Protein AF-A0A2W8GCX1-F1 (afdb_monomer_lite)

Sequence (115 aa):
GWDGDRLTTVQTDTTRIQTVYQPGSFAPLIRIETDNGEREKAQCRSLAEKIQQEGSEDGHGVVFPAELVGLLDRLEGEIRANCVSSESRQWLAQCGLTVERLAAQIEPVYLPERK

Radius of gyration: 21.62 Å; chains: 1; bounding box: 47×31×60 Å

pLDDT: mean 73.06, std 13.41, range [41.31, 90.44]

Organism: Escherichia coli (NCBI:txid562)

Foldseek 3Di:
DDDDDQWDWDDDPFKIWIWGDDVPDPDTDDIDIDGCNVVVVVVFDQLQRQVQVVVPPPVPRPRDDPVVSVLSNVLLVCLVVVNHDPVNCVVCVVVVHDSVNSNVSGDDPDDPPDD

Secondary structure (DSSP, 8-state):
---S--EEEEE-SSEEEEEEE-TTS--EEEEEEEE-HHHHHHHS--HHHHHHHHS-TTS---PPPHHHHHHHHHHHHHHHTT---HHHHHHHHHHT--HHHHHHHSPPP------

Structure (mmCIF, N/CA/C/O backbone):
data_AF-A0A2W8GCX1-F1
#
_entry.id   AF-A0A2W8GCX1-F1
#
loop_
_atom_site.group_PDB
_atom_site.id
_atom_site.type_symbol
_atom_site.label_atom_id
_atom_site.label_alt_id
_atom_site.label_comp_id
_atom_site.label_asym_id
_atom_site.label_entity_id
_atom_site.label_seq_id
_atom_site.pdbx_PDB_ins_code
_atom_site.Cartn_x
_atom_site.Cartn_y
_atom_site.Cartn_z
_atom_site.occupancy
_atom_site.B_iso_or_equiv
_atom_site.auth_seq_id
_atom_site.auth_comp_id
_atom_site.auth_asym_id
_atom_site.auth_atom_id
_atom_site.pdbx_PDB_model_num
ATOM 1 N N . GLY A 1 1 ? -33.644 -1.379 32.408 1.00 45.38 1 GLY A N 1
ATOM 2 C CA . GLY A 1 1 ? -32.288 -1.481 32.974 1.00 45.38 1 GLY A CA 1
ATOM 3 C C . GLY A 1 1 ? -31.335 -1.517 31.813 1.00 45.38 1 GLY A C 1
ATOM 4 O O . GLY A 1 1 ? -31.618 -2.245 30.874 1.00 45.38 1 GLY A O 1
ATOM 5 N N . TRP A 1 2 ? -30.317 -0.663 31.806 1.00 41.31 2 TRP A N 1
ATOM 6 C CA . TRP A 1 2 ? -29.325 -0.665 30.734 1.00 41.31 2 TRP A CA 1
ATOM 7 C C . TRP A 1 2 ? -28.375 -1.839 30.956 1.00 41.31 2 TRP A C 1
ATOM 9 O O . TRP A 1 2 ? -27.621 -1.856 31.927 1.00 41.31 2 TRP A O 1
ATOM 19 N N . ASP A 1 3 ? -28.489 -2.826 30.081 1.00 50.81 3 ASP A N 1
ATOM 20 C CA . ASP A 1 3 ? -27.607 -3.978 29.978 1.00 50.81 3 ASP A CA 1
ATOM 21 C C . ASP A 1 3 ? -26.735 -3.769 28.739 1.00 50.81 3 ASP A C 1
ATOM 23 O O . ASP A 1 3 ? -27.243 -3.364 27.692 1.00 50.81 3 ASP A O 1
ATOM 27 N N . GLY A 1 4 ? -25.430 -3.997 28.859 1.00 48.44 4 GLY A N 1
ATOM 28 C CA . GLY A 1 4 ? -24.635 -4.319 27.679 1.00 48.44 4 GLY A CA 1
ATOM 29 C C . GLY A 1 4 ? -23.299 -3.617 27.565 1.00 48.44 4 GLY A C 1
ATOM 30 O O . GLY A 1 4 ? -22.285 -4.296 27.656 1.00 48.44 4 GLY A O 1
ATOM 31 N N . ASP A 1 5 ? -23.247 -2.297 27.370 1.00 57.28 5 ASP A N 1
ATOM 32 C CA . ASP A 1 5 ? -21.991 -1.707 26.893 1.00 57.28 5 ASP A CA 1
ATOM 33 C C . ASP A 1 5 ? -21.605 -0.385 27.579 1.00 57.28 5 ASP A C 1
ATOM 35 O O . ASP A 1 5 ? -22.285 0.636 27.477 1.00 57.28 5 ASP A O 1
ATOM 39 N N . ARG A 1 6 ? -20.501 -0.438 28.342 1.00 67.56 6 ARG A N 1
ATOM 40 C CA . ARG A 1 6 ? -19.893 0.673 29.106 1.00 67.56 6 ARG A CA 1
ATOM 41 C C . ARG A 1 6 ? -18.834 1.430 28.288 1.00 67.56 6 ARG A C 1
ATOM 43 O O . ARG A 1 6 ? -18.070 2.212 28.860 1.00 67.56 6 ARG A O 1
ATOM 50 N N . LEU A 1 7 ? -18.759 1.168 26.981 1.00 67.75 7 LEU A N 1
ATOM 51 C CA . LEU A 1 7 ? -17.724 1.643 26.076 1.00 67.75 7 LEU A CA 1
ATOM 52 C C . LEU A 1 7 ? -18.370 2.366 24.888 1.00 67.75 7 LEU A C 1
ATOM 54 O O . LEU A 1 7 ? -18.834 1.761 23.928 1.00 67.75 7 LEU A O 1
ATOM 58 N N . THR A 1 8 ? -18.354 3.698 24.894 1.00 74.75 8 THR A N 1
ATOM 59 C CA . THR A 1 8 ? -18.733 4.425 23.674 1.00 74.75 8 THR A CA 1
ATOM 60 C C . THR A 1 8 ? -17.534 4.468 22.742 1.00 74.75 8 THR A C 1
ATOM 62 O O . THR A 1 8 ? -16.487 5.006 23.098 1.00 74.75 8 THR A O 1
ATOM 65 N N . THR A 1 9 ? -17.682 3.897 21.547 1.00 71.50 9 THR A N 1
ATOM 66 C CA . THR A 1 9 ? -16.684 4.002 20.480 1.00 71.50 9 THR A CA 1
ATOM 67 C C . THR A 1 9 ? -17.157 5.035 19.463 1.00 71.50 9 THR A C 1
ATOM 69 O O . THR A 1 9 ? -18.179 4.843 18.811 1.00 71.50 9 THR A O 1
ATOM 72 N N . VAL A 1 10 ? -16.396 6.112 19.308 1.00 79.25 10 VAL A N 1
ATOM 73 C CA . VAL A 1 10 ? -16.554 7.094 18.235 1.00 79.25 10 VAL A CA 1
ATOM 74 C C . VAL A 1 10 ? -15.466 6.814 17.205 1.00 79.25 10 VAL A C 1
ATOM 76 O O . VAL A 1 10 ? -14.284 6.822 17.538 1.00 79.25 10 VAL A O 1
ATOM 79 N N . GLN A 1 11 ? -15.860 6.517 15.968 1.00 70.75 11 GLN A N 1
ATOM 80 C CA . GLN A 1 11 ? -14.930 6.311 14.856 1.00 70.75 11 GLN A CA 1
ATOM 81 C C . GLN A 1 11 ? -15.060 7.471 13.875 1.00 70.75 11 GLN A C 1
ATOM 83 O O . GLN A 1 11 ? -16.156 7.761 13.397 1.00 70.75 11 GLN A O 1
ATOM 88 N N . THR A 1 12 ? -13.934 8.105 13.592 1.00 71.88 12 THR A N 1
ATOM 89 C CA . THR A 1 12 ? -13.736 9.066 12.508 1.00 71.88 12 THR A CA 1
ATOM 90 C C . THR A 1 12 ? -12.780 8.425 11.500 1.00 71.88 12 THR A C 1
ATOM 92 O O . THR A 1 12 ? -12.095 7.468 11.854 1.00 71.88 12 THR A O 1
ATOM 95 N N . ASP A 1 13 ? -12.719 8.958 10.280 1.00 64.50 13 ASP A N 1
ATOM 96 C CA . ASP A 1 13 ? -11.838 8.520 9.180 1.00 64.50 13 ASP A CA 1
ATOM 97 C C . ASP A 1 13 ? -10.426 8.151 9.690 1.00 64.50 13 ASP A C 1
ATOM 99 O O . ASP A 1 13 ? -10.031 6.990 9.710 1.00 64.50 13 ASP A O 1
ATOM 103 N N . THR A 1 14 ? -9.764 9.108 10.344 1.00 67.19 14 THR A N 1
ATOM 104 C CA . THR A 1 14 ? -8.365 8.980 10.783 1.00 67.19 14 THR A CA 1
ATOM 105 C C . THR A 1 14 ? -8.187 8.525 12.240 1.00 67.19 14 THR A C 1
ATOM 107 O O . THR A 1 14 ? -7.072 8.250 12.676 1.00 67.19 14 THR A O 1
ATOM 110 N N . THR A 1 15 ? -9.242 8.451 13.059 1.00 73.56 15 THR A N 1
ATOM 111 C CA . THR A 1 15 ? -9.079 8.231 14.512 1.00 73.56 15 THR A CA 1
ATOM 112 C C . THR A 1 15 ? -10.250 7.474 15.118 1.00 73.56 15 THR A C 1
ATOM 114 O O . THR A 1 15 ? -11.414 7.820 14.917 1.00 73.56 15 THR A O 1
ATOM 117 N N . ARG A 1 16 ? -9.943 6.477 15.951 1.00 80.50 16 ARG A N 1
ATOM 118 C CA . ARG A 1 16 ? -10.915 5.771 16.787 1.00 80.50 16 ARG A CA 1
ATOM 119 C C . ARG A 1 16 ? -10.745 6.191 18.240 1.00 80.50 16 ARG A C 1
ATOM 121 O O . ARG A 1 16 ? -9.704 5.962 18.845 1.00 80.50 16 ARG A O 1
ATOM 128 N N . ILE A 1 17 ? -11.792 6.765 18.819 1.00 86.31 17 ILE A N 1
ATOM 129 C CA . ILE A 1 17 ? -11.836 7.170 20.224 1.00 86.31 17 ILE A CA 1
ATOM 130 C C . ILE A 1 17 ? -12.765 6.221 20.972 1.00 86.31 17 ILE A C 1
ATOM 132 O O . ILE A 1 17 ? -13.930 6.062 20.613 1.00 86.31 17 ILE A O 1
ATOM 136 N N . GLN A 1 18 ? -12.266 5.609 22.038 1.00 83.56 18 GLN A N 1
ATOM 137 C CA . GLN A 1 18 ? -13.057 4.792 22.949 1.00 83.56 18 GLN A CA 1
ATOM 138 C C . GLN A 1 18 ? -13.097 5.436 24.330 1.00 83.56 18 GLN A C 1
ATOM 140 O O . GLN A 1 18 ? -12.057 5.678 24.943 1.00 83.56 18 GLN A O 1
ATOM 145 N N . THR A 1 19 ? -14.304 5.700 24.823 1.00 84.81 19 THR A N 1
ATOM 146 C CA . THR A 1 19 ? -14.529 6.297 26.140 1.00 84.81 19 THR A CA 1
ATOM 147 C C . THR A 1 19 ? -15.202 5.282 27.050 1.00 84.81 19 THR A C 1
ATOM 149 O O . THR A 1 19 ? -16.294 4.794 26.751 1.00 84.81 19 THR A O 1
ATOM 152 N N . VAL A 1 20 ? -14.545 4.978 28.170 1.00 83.69 20 VAL A N 1
ATOM 153 C CA . VAL A 1 20 ? -15.073 4.111 29.229 1.00 83.69 20 VAL A CA 1
ATOM 154 C C . VAL A 1 20 ? -15.729 4.976 30.300 1.00 83.69 20 VAL A C 1
ATOM 156 O O . VAL A 1 20 ? -15.103 5.906 30.817 1.00 83.69 20 VAL A O 1
ATOM 159 N N . TYR A 1 21 ? -16.968 4.649 30.666 1.00 77.00 21 TYR A N 1
ATOM 160 C CA . TYR A 1 21 ? -17.737 5.370 31.687 1.00 77.00 21 TYR A CA 1
ATOM 161 C C . TYR A 1 21 ? -17.812 4.609 33.013 1.00 77.00 21 TYR A C 1
ATOM 163 O O . TYR A 1 21 ? -17.734 3.376 33.052 1.00 77.00 21 TYR A O 1
ATOM 171 N N . GLN A 1 22 ? -17.994 5.346 34.114 1.00 68.31 22 GLN A N 1
ATOM 172 C CA . GLN A 1 22 ? -18.284 4.743 35.416 1.00 68.31 22 GLN A CA 1
ATOM 173 C C . GLN A 1 22 ? -19.651 4.036 35.406 1.00 68.31 22 GLN A C 1
ATOM 175 O O . GLN A 1 22 ? -20.623 4.559 34.860 1.00 68.31 22 GLN A O 1
ATOM 180 N N . PRO A 1 23 ? -19.786 2.869 36.057 1.00 66.81 23 PRO A N 1
ATOM 181 C CA . PRO A 1 23 ? -21.081 2.214 36.186 1.00 66.81 23 PRO A CA 1
ATOM 182 C C . PRO A 1 23 ? -22.052 3.107 36.977 1.00 66.81 23 PRO A C 1
ATOM 184 O O . PRO A 1 23 ? -21.809 3.417 38.140 1.00 66.81 23 PRO A O 1
ATOM 187 N N . GLY A 1 24 ? -23.149 3.526 36.338 1.00 70.00 24 GLY A N 1
ATOM 188 C CA . GLY A 1 24 ? -24.174 4.379 36.952 1.00 70.00 24 GLY A CA 1
ATOM 189 C C . GLY A 1 24 ? -23.876 5.884 36.936 1.00 70.00 24 GLY A C 1
ATOM 190 O O . GLY A 1 24 ? -24.604 6.639 37.575 1.00 70.00 24 GLY A O 1
ATOM 191 N N . SER A 1 25 ? -22.842 6.336 36.219 1.00 65.00 25 SER A N 1
ATOM 192 C CA . SER A 1 25 ? -22.515 7.759 36.074 1.00 65.00 25 SER A CA 1
ATOM 193 C C . SER A 1 25 ? -22.004 8.070 34.666 1.00 65.00 25 SER A C 1
ATOM 195 O O . SER A 1 25 ? -21.301 7.275 34.052 1.00 65.00 25 SER A O 1
ATOM 197 N N . PHE A 1 26 ? -22.325 9.260 34.159 1.00 71.38 26 PHE A N 1
ATOM 198 C CA . PHE A 1 26 ? -21.822 9.762 32.874 1.00 71.38 26 PHE A CA 1
ATOM 199 C C . PHE A 1 26 ? -20.410 10.364 32.976 1.00 71.38 26 PHE A C 1
ATOM 201 O O . PHE A 1 26 ? -19.917 10.961 32.020 1.00 71.38 26 PHE A O 1
ATOM 208 N N . ALA A 1 27 ? -19.744 10.209 34.123 1.00 75.88 27 ALA A N 1
ATOM 209 C CA . ALA A 1 27 ? -18.365 10.635 34.306 1.00 75.88 27 ALA A CA 1
ATOM 210 C C . ALA A 1 27 ? -17.405 9.730 33.499 1.00 75.88 27 ALA A C 1
ATOM 212 O O . ALA A 1 27 ? -17.391 8.509 33.716 1.00 75.88 27 ALA A O 1
ATOM 213 N N . PRO A 1 28 ? -16.608 10.293 32.568 1.00 73.88 28 PRO A N 1
ATOM 214 C CA . PRO A 1 28 ? -15.639 9.524 31.798 1.00 73.88 28 PRO A CA 1
ATOM 215 C C . PRO A 1 28 ? -14.453 9.131 32.686 1.00 73.88 28 PRO A C 1
ATOM 217 O O . PRO A 1 28 ? -13.872 9.974 33.365 1.00 73.88 28 PRO A O 1
ATOM 220 N N . LEU A 1 29 ? -14.087 7.848 32.669 1.00 82.38 29 LEU A N 1
ATOM 221 C CA . LEU A 1 29 ? -12.920 7.335 33.394 1.00 82.38 29 LEU A CA 1
ATOM 222 C C . LEU A 1 29 ? -11.662 7.374 32.539 1.00 82.38 29 LEU A C 1
ATOM 224 O O . LEU A 1 29 ? -10.605 7.800 32.994 1.00 82.38 29 LEU A O 1
ATOM 228 N N . ILE A 1 30 ? -11.767 6.849 31.320 1.00 82.75 30 ILE A N 1
ATOM 229 C CA . ILE A 1 30 ? -10.622 6.596 30.450 1.00 82.75 30 ILE A CA 1
ATOM 230 C C . ILE A 1 30 ? -11.035 6.940 29.026 1.00 82.75 30 ILE A C 1
ATOM 232 O O . ILE A 1 30 ? -12.082 6.495 28.550 1.00 82.75 30 ILE A O 1
ATOM 236 N N . ARG A 1 31 ? -10.185 7.716 28.352 1.00 84.44 31 ARG A N 1
ATOM 237 C CA . ARG A 1 31 ? -10.272 7.999 26.922 1.00 84.44 31 ARG A CA 1
ATOM 238 C C . ARG A 1 31 ? -9.073 7.352 26.239 1.00 84.44 31 ARG A C 1
ATOM 240 O O . ARG A 1 31 ? -7.939 7.732 26.509 1.00 84.44 31 ARG A O 1
ATOM 247 N N . ILE A 1 32 ? -9.335 6.373 25.382 1.00 83.69 32 ILE A N 1
ATOM 248 C CA . ILE A 1 32 ? -8.332 5.708 24.550 1.00 83.69 32 ILE A CA 1
ATOM 249 C C . ILE A 1 32 ? -8.489 6.281 23.148 1.00 83.69 32 ILE A C 1
ATOM 251 O O . ILE A 1 32 ? -9.533 6.111 22.522 1.00 83.69 32 ILE A O 1
ATOM 255 N N . GLU A 1 33 ? -7.474 6.991 22.673 1.00 82.19 33 GLU A N 1
ATOM 256 C CA . GLU A 1 33 ? -7.407 7.482 21.301 1.00 82.19 33 GLU A CA 1
ATOM 257 C C . GLU A 1 33 ? -6.450 6.576 20.531 1.00 82.19 33 GLU A C 1
ATOM 259 O O . GLU A 1 33 ? -5.315 6.354 20.945 1.00 82.19 33 GLU A O 1
ATOM 264 N N . THR A 1 34 ? -6.945 5.967 19.463 1.00 78.94 34 THR A N 1
ATOM 265 C CA . THR A 1 34 ? -6.157 5.125 18.568 1.00 78.94 34 THR A CA 1
ATOM 266 C C . THR A 1 34 ? -6.125 5.799 17.210 1.00 78.94 34 THR A C 1
ATOM 268 O O . THR A 1 34 ? -7.179 6.012 16.603 1.00 78.94 34 THR A O 1
ATOM 271 N N . ASP A 1 35 ? -4.922 6.139 16.750 1.00 71.75 35 ASP A N 1
ATOM 272 C CA . ASP A 1 35 ? -4.712 6.609 15.386 1.00 71.75 35 ASP A CA 1
ATOM 273 C C . ASP A 1 35 ? -5.070 5.480 14.415 1.00 71.75 35 ASP A C 1
ATOM 275 O O . ASP A 1 35 ? -4.590 4.349 14.528 1.00 71.75 35 ASP A O 1
ATOM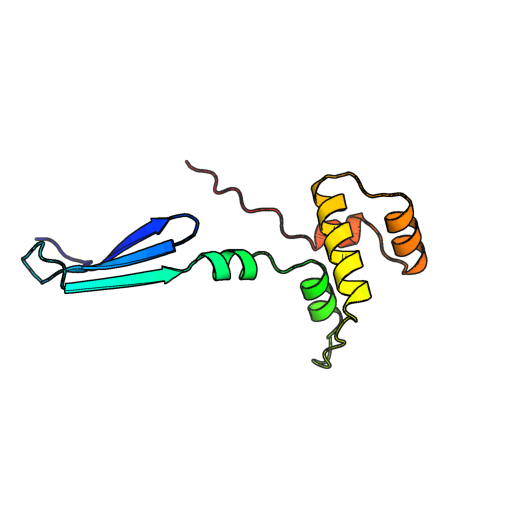 279 N N . ASN A 1 36 ? -6.002 5.772 13.516 1.00 63.38 36 ASN A N 1
ATOM 280 C CA . ASN A 1 36 ? -6.427 4.858 12.467 1.00 63.38 36 ASN A CA 1
ATOM 281 C C . ASN A 1 36 ? -5.777 5.222 11.121 1.00 63.38 36 ASN A C 1
ATOM 283 O O . ASN A 1 36 ? -5.844 4.424 10.190 1.00 63.38 36 ASN A O 1
ATOM 287 N N . GLY A 1 37 ? -5.099 6.373 11.031 1.00 59.09 37 GLY A N 1
ATOM 288 C CA . GLY A 1 37 ? -4.432 6.852 9.821 1.00 59.09 37 GLY A CA 1
ATOM 289 C C . GLY A 1 37 ? -3.302 5.934 9.352 1.00 59.09 37 GLY A C 1
ATOM 290 O O . GLY A 1 37 ? -3.079 5.789 8.150 1.00 59.09 37 GLY A O 1
ATOM 291 N N . GLU A 1 38 ? -2.633 5.230 10.269 1.00 52.12 38 GLU A N 1
ATOM 292 C CA . GLU A 1 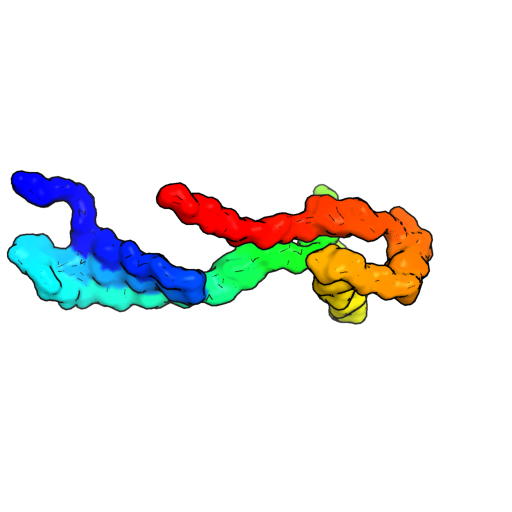38 ? -1.680 4.172 9.899 1.00 52.12 38 GLU A CA 1
ATOM 293 C C . GLU A 1 38 ? -2.363 2.866 9.457 1.00 52.12 38 GLU A C 1
ATOM 295 O O . GLU A 1 38 ? -1.809 2.123 8.646 1.00 52.12 38 GLU A O 1
ATOM 300 N N . ARG A 1 39 ? -3.589 2.586 9.925 1.00 48.31 39 ARG A N 1
ATOM 301 C CA . ARG A 1 39 ? -4.355 1.390 9.528 1.00 48.31 39 ARG A CA 1
ATOM 302 C C . ARG A 1 39 ? -5.003 1.543 8.157 1.00 48.31 39 ARG A C 1
ATOM 304 O O . ARG A 1 39 ? -5.093 0.547 7.452 1.00 48.31 39 ARG A O 1
ATOM 311 N N . GLU A 1 40 ? -5.380 2.751 7.749 1.00 51.28 40 GLU A N 1
ATOM 312 C CA . GLU A 1 40 ? -5.862 3.016 6.386 1.00 51.28 40 GLU A CA 1
ATOM 313 C C . GLU A 1 40 ? -4.741 2.890 5.346 1.00 51.28 40 GLU A C 1
ATOM 315 O O . GLU A 1 40 ? -4.935 2.272 4.298 1.00 51.28 40 GLU A O 1
ATOM 320 N N . LYS A 1 41 ? -3.524 3.351 5.673 1.00 51.06 41 LYS A N 1
ATOM 321 C CA . LYS A 1 41 ? -2.326 3.071 4.862 1.00 51.06 41 LYS A CA 1
ATOM 322 C C . LYS A 1 41 ? -1.961 1.586 4.844 1.00 51.06 41 LYS A C 1
ATOM 324 O O . LYS A 1 41 ? -1.511 1.091 3.823 1.00 51.06 41 LYS A O 1
ATOM 329 N N . ALA A 1 42 ? -2.180 0.869 5.947 1.00 45.62 42 ALA A N 1
ATOM 330 C CA . ALA A 1 42 ? -1.927 -0.570 6.018 1.00 45.62 42 ALA A CA 1
ATOM 331 C C . ALA A 1 42 ? -3.025 -1.432 5.361 1.00 45.62 42 ALA A C 1
ATOM 333 O O . ALA A 1 42 ? -2.800 -2.623 5.132 1.00 45.62 42 ALA A O 1
ATOM 334 N N . GLN A 1 43 ? -4.207 -0.866 5.080 1.00 51.19 43 GLN A N 1
ATOM 335 C CA . GLN A 1 43 ? -5.324 -1.583 4.457 1.00 51.19 43 GLN A CA 1
ATOM 336 C C . GLN A 1 43 ? -5.357 -1.429 2.931 1.00 51.19 43 GLN A C 1
ATOM 338 O O . GLN A 1 43 ? -5.865 -2.321 2.265 1.00 51.19 43 GLN A O 1
ATOM 343 N N . CYS A 1 44 ? -4.762 -0.373 2.367 1.00 55.28 44 CYS A N 1
ATOM 344 C CA . CYS A 1 44 ? -4.388 -0.346 0.952 1.00 55.28 44 CYS A CA 1
ATOM 345 C C . CYS A 1 44 ? -2.935 -0.804 0.817 1.00 55.28 44 CYS A C 1
ATOM 347 O O . CYS A 1 44 ? -2.028 0.026 0.795 1.00 55.28 44 CYS A O 1
ATOM 349 N N . ARG A 1 45 ? -2.694 -2.119 0.736 1.00 64.31 45 ARG A N 1
ATOM 350 C CA . ARG A 1 45 ? -1.340 -2.596 0.415 1.00 64.31 45 ARG A CA 1
ATOM 351 C C . ARG A 1 45 ? -0.964 -2.082 -0.968 1.00 64.31 45 ARG A C 1
ATOM 353 O O . ARG A 1 45 ? -1.723 -2.281 -1.918 1.00 64.31 45 ARG A O 1
ATOM 360 N N . SER A 1 46 ? 0.190 -1.427 -1.067 1.00 72.88 46 SER A N 1
ATOM 361 C CA . SER A 1 46 ? 0.680 -0.921 -2.349 1.00 72.88 46 SER A CA 1
ATOM 362 C C . SER A 1 46 ? 0.849 -2.072 -3.348 1.00 72.88 46 SER A C 1
ATOM 364 O O . SER A 1 46 ? 1.159 -3.210 -2.975 1.00 72.88 46 SER A O 1
ATOM 366 N N . LEU A 1 47 ? 0.664 -1.789 -4.638 1.00 77.69 47 LEU A N 1
ATOM 367 C CA . LEU A 1 47 ? 0.846 -2.751 -5.727 1.00 77.69 47 LEU A CA 1
ATOM 368 C C . LEU A 1 47 ? 2.202 -3.471 -5.639 1.00 77.69 47 LEU A C 1
ATOM 370 O O . LEU A 1 47 ? 2.280 -4.681 -5.852 1.00 77.69 47 LEU A O 1
ATOM 374 N N . ALA A 1 48 ? 3.258 -2.740 -5.272 1.00 79.81 48 ALA A N 1
ATOM 375 C CA . ALA A 1 48 ? 4.595 -3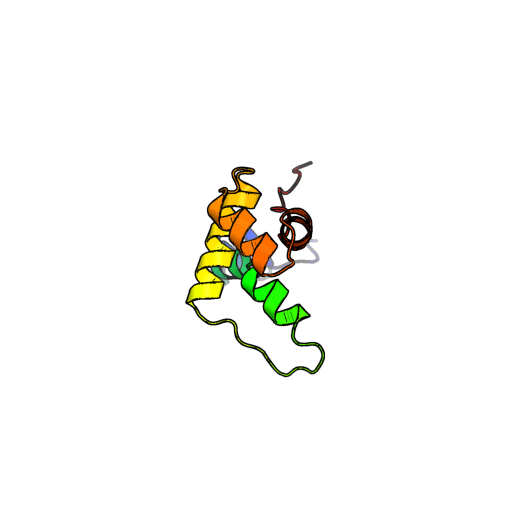.286 -5.068 1.00 79.81 48 ALA A CA 1
ATOM 376 C C . ALA A 1 48 ? 4.643 -4.332 -3.946 1.00 79.81 48 ALA A C 1
ATOM 378 O O . ALA A 1 48 ? 5.221 -5.402 -4.134 1.00 79.81 48 ALA A O 1
ATOM 379 N N . GLU A 1 49 ? 3.997 -4.065 -2.811 1.00 77.88 49 GLU A N 1
ATOM 380 C CA . GLU A 1 49 ? 3.934 -5.002 -1.688 1.00 77.88 49 GLU A CA 1
ATOM 381 C C . GLU A 1 49 ? 3.121 -6.255 -2.014 1.00 77.88 49 GLU A C 1
ATOM 383 O O . GLU A 1 49 ? 3.517 -7.356 -1.627 1.00 77.88 49 GLU A O 1
ATOM 388 N N . LYS A 1 50 ? 2.016 -6.117 -2.756 1.00 78.12 50 LYS A N 1
ATOM 389 C CA . LYS A 1 50 ? 1.216 -7.267 -3.204 1.00 78.12 50 LYS A CA 1
ATOM 390 C C . LYS A 1 50 ? 2.005 -8.191 -4.123 1.00 78.12 50 LYS A C 1
ATOM 392 O O . LYS A 1 50 ? 2.107 -9.383 -3.848 1.00 78.12 50 LYS A O 1
ATOM 397 N N . ILE A 1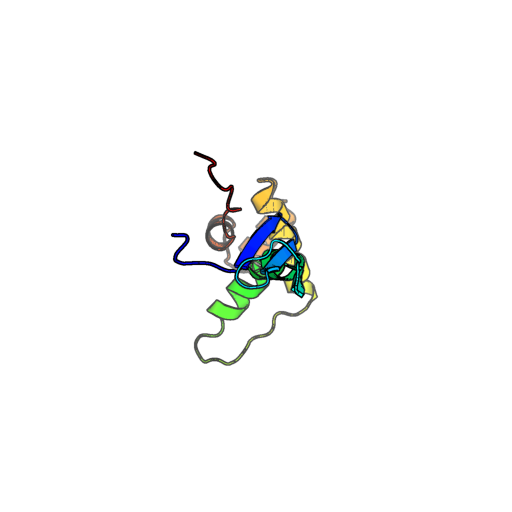 51 ? 2.624 -7.632 -5.163 1.00 77.06 51 ILE A N 1
ATOM 398 C CA . ILE A 1 51 ? 3.414 -8.413 -6.124 1.00 77.06 51 ILE A CA 1
ATOM 399 C C . ILE A 1 51 ? 4.612 -9.065 -5.429 1.00 77.06 51 ILE A C 1
ATOM 401 O O . ILE A 1 51 ? 4.926 -10.220 -5.708 1.00 77.06 51 ILE A O 1
ATOM 405 N N . GLN A 1 52 ? 5.257 -8.355 -4.501 1.00 75.00 52 GLN A N 1
ATOM 406 C CA . GLN A 1 52 ? 6.347 -8.905 -3.703 1.00 75.00 52 GLN A CA 1
ATOM 407 C C . GLN A 1 52 ? 5.890 -10.100 -2.855 1.00 75.00 52 GLN A C 1
ATOM 409 O O . GLN A 1 52 ? 6.601 -11.096 -2.761 1.00 75.00 52 GLN A O 1
ATOM 414 N N . GLN A 1 53 ? 4.703 -10.022 -2.252 1.00 70.81 53 GLN A N 1
ATOM 415 C CA . GLN A 1 53 ? 4.168 -11.094 -1.415 1.00 70.81 53 GLN A CA 1
ATOM 416 C C . GLN A 1 53 ? 3.717 -12.314 -2.229 1.00 70.81 53 GLN A C 1
ATOM 418 O O . GLN A 1 53 ? 3.914 -13.439 -1.781 1.00 70.81 53 GLN A O 1
ATOM 423 N N . GLU A 1 54 ? 3.164 -12.112 -3.425 1.00 67.88 54 GLU A N 1
ATOM 424 C CA . GLU A 1 54 ? 2.782 -13.200 -4.336 1.00 67.88 54 GLU A CA 1
ATOM 425 C C . GLU A 1 54 ? 3.980 -13.860 -5.025 1.00 67.88 54 GLU A C 1
ATOM 427 O O . GLU A 1 54 ? 3.951 -15.058 -5.279 1.00 67.88 54 GLU A O 1
ATOM 432 N N . GLY A 1 55 ? 5.049 -13.107 -5.305 1.00 63.66 55 GLY A N 1
ATOM 433 C CA . GLY A 1 55 ? 6.295 -13.658 -5.848 1.00 63.66 55 GLY A CA 1
ATOM 434 C C . GLY A 1 55 ? 7.100 -14.483 -4.837 1.00 63.66 55 GLY A C 1
ATOM 435 O O . GLY A 1 55 ? 8.040 -15.179 -5.214 1.00 63.66 55 GLY A O 1
ATOM 436 N N . SER A 1 56 ? 6.738 -14.420 -3.555 1.00 61.62 56 SER A N 1
ATOM 437 C CA . SER A 1 56 ? 7.355 -15.185 -2.474 1.00 61.62 56 SER A CA 1
ATOM 438 C C . SER A 1 56 ? 6.596 -16.485 -2.207 1.00 61.62 56 SER A C 1
ATOM 440 O O . SER A 1 56 ? 6.054 -16.688 -1.124 1.00 61.62 56 SER A O 1
ATOM 442 N N . GLU A 1 57 ? 6.587 -17.387 -3.190 1.00 52.44 57 GLU A N 1
ATOM 443 C CA . GLU A 1 57 ? 5.912 -18.693 -3.097 1.00 52.44 57 GLU A CA 1
ATOM 444 C C . GLU A 1 57 ? 6.531 -19.613 -2.014 1.00 52.44 57 GLU A C 1
ATOM 446 O O . GLU A 1 57 ? 5.821 -20.385 -1.375 1.00 52.44 57 GLU A O 1
ATOM 451 N N . ASP A 1 58 ? 7.827 -19.453 -1.707 1.00 60.69 58 ASP A N 1
ATOM 452 C CA . ASP A 1 58 ? 8.569 -20.257 -0.713 1.00 60.69 58 ASP A CA 1
ATOM 453 C C . ASP A 1 58 ? 8.891 -19.511 0.600 1.00 60.69 58 ASP A C 1
ATOM 455 O O . ASP A 1 58 ? 9.699 -19.965 1.413 1.00 60.69 58 ASP A O 1
ATOM 459 N N . GLY A 1 59 ? 8.337 -18.311 0.811 1.00 55.81 59 GLY A N 1
ATOM 460 C CA . GLY A 1 59 ? 8.709 -17.458 1.953 1.00 55.81 59 GLY A CA 1
ATOM 461 C C . GLY A 1 59 ? 10.113 -16.839 1.852 1.00 55.81 59 GLY A C 1
ATOM 462 O O . GLY A 1 59 ? 10.547 -16.129 2.761 1.00 55.81 59 GLY A O 1
ATOM 463 N N . HIS A 1 60 ? 10.817 -17.046 0.735 1.00 56.50 60 HIS A N 1
ATOM 464 C CA . HIS A 1 60 ? 12.010 -16.285 0.379 1.00 56.50 60 HIS A CA 1
ATOM 465 C C . HIS A 1 60 ? 11.564 -14.928 -0.187 1.00 56.50 60 HIS A C 1
ATOM 467 O O . HIS A 1 60 ? 11.136 -14.811 -1.336 1.00 56.50 60 HIS A O 1
ATOM 473 N N . GLY A 1 61 ? 11.590 -13.907 0.670 1.00 55.62 61 GLY A N 1
ATOM 474 C CA . GLY A 1 61 ? 11.240 -12.527 0.336 1.00 55.62 61 GLY A CA 1
ATOM 475 C C . GLY A 1 61 ? 12.160 -11.964 -0.742 1.00 55.62 61 GLY A C 1
ATOM 476 O O . GLY A 1 61 ? 13.250 -11.490 -0.422 1.00 55.62 61 GLY A O 1
ATOM 477 N N . VAL A 1 62 ? 11.744 -11.988 -2.010 1.00 65.31 62 VAL A N 1
ATOM 478 C CA . VAL A 1 62 ? 12.414 -11.197 -3.048 1.00 65.31 62 VAL A CA 1
ATOM 479 C C . VAL A 1 62 ? 12.011 -9.753 -2.804 1.00 65.31 62 VAL A C 1
ATOM 481 O O . VAL A 1 62 ? 10.943 -9.327 -3.218 1.00 65.31 62 VAL A O 1
ATOM 484 N N . VAL A 1 63 ? 12.838 -9.007 -2.076 1.00 72.69 63 VAL A N 1
ATOM 485 C CA . VAL A 1 63 ? 12.579 -7.588 -1.830 1.00 72.69 63 VAL A CA 1
ATOM 486 C C . VAL A 1 63 ? 12.825 -6.818 -3.120 1.00 72.69 63 VAL A C 1
ATOM 488 O O . VAL A 1 63 ? 13.927 -6.865 -3.674 1.00 72.69 63 VAL A O 1
ATOM 491 N N . PHE A 1 64 ? 11.814 -6.100 -3.604 1.00 77.94 64 PHE A N 1
ATOM 492 C CA . PHE A 1 64 ? 11.991 -5.236 -4.756 1.00 77.94 64 PHE A CA 1
ATOM 493 C C . PHE A 1 64 ? 12.929 -4.073 -4.422 1.00 77.94 64 PHE A C 1
ATOM 495 O O . PHE A 1 64 ? 12.815 -3.459 -3.357 1.00 77.94 64 PHE A O 1
ATOM 502 N N . PRO A 1 65 ? 13.862 -3.731 -5.328 1.00 81.00 65 PRO A N 1
ATOM 503 C CA . PRO A 1 65 ? 14.683 -2.545 -5.155 1.00 81.00 65 PRO A CA 1
ATOM 504 C C . PRO A 1 65 ? 13.798 -1.290 -5.147 1.00 81.00 65 PRO A C 1
ATOM 506 O O . PRO A 1 65 ? 12.783 -1.232 -5.842 1.00 81.00 65 PRO A O 1
ATOM 509 N N . ALA A 1 66 ? 14.207 -0.262 -4.397 1.00 78.75 66 ALA A N 1
ATOM 510 C CA . ALA A 1 66 ? 13.433 0.973 -4.222 1.00 78.75 66 ALA A CA 1
ATOM 511 C C . ALA A 1 66 ? 13.075 1.672 -5.548 1.00 78.75 66 ALA A C 1
ATOM 513 O O . ALA A 1 66 ? 12.018 2.287 -5.654 1.00 78.75 66 ALA A O 1
ATOM 514 N N . GLU A 1 67 ? 13.925 1.539 -6.570 1.00 84.62 67 GLU A N 1
ATOM 515 C CA . GLU A 1 67 ? 13.647 2.032 -7.924 1.00 84.62 67 GLU A CA 1
ATOM 516 C C . GLU A 1 67 ? 12.403 1.363 -8.528 1.00 84.62 67 GLU A C 1
ATOM 518 O O . GLU A 1 67 ? 11.514 2.043 -9.035 1.00 84.62 67 GLU A O 1
ATOM 523 N N . LEU A 1 68 ? 12.296 0.036 -8.407 1.00 83.25 68 LEU A N 1
ATOM 524 C CA . LEU A 1 68 ? 11.164 -0.729 -8.924 1.00 83.25 68 LEU A CA 1
ATOM 525 C C . LEU A 1 68 ? 9.897 -0.451 -8.109 1.00 83.25 68 LEU A C 1
ATOM 527 O O . LEU A 1 68 ? 8.828 -0.289 -8.690 1.00 83.25 68 LEU A O 1
ATOM 531 N N . VAL A 1 69 ? 10.019 -0.312 -6.784 1.00 83.75 69 VAL A N 1
ATOM 532 C CA . VAL A 1 69 ? 8.906 0.114 -5.917 1.00 83.75 69 VAL A CA 1
ATOM 533 C C . VAL A 1 69 ? 8.373 1.483 -6.352 1.00 83.75 69 VAL A C 1
ATOM 535 O O . VAL A 1 69 ? 7.167 1.634 -6.512 1.00 83.75 69 VAL A O 1
ATOM 538 N N . GLY A 1 70 ? 9.250 2.456 -6.621 1.00 83.50 70 GLY A N 1
ATOM 539 C CA . GLY A 1 70 ? 8.845 3.781 -7.103 1.00 83.50 70 GLY A CA 1
ATOM 540 C C . GLY A 1 70 ? 8.182 3.756 -8.484 1.00 83.50 70 GLY A C 1
ATOM 541 O O . GLY A 1 70 ? 7.220 4.488 -8.720 1.00 83.50 70 GLY A O 1
ATOM 542 N N . LEU A 1 71 ? 8.648 2.892 -9.393 1.00 87.31 71 LEU A N 1
ATOM 543 C CA . LEU A 1 71 ? 8.006 2.687 -10.697 1.00 87.31 71 LEU A CA 1
ATOM 544 C C . LEU A 1 71 ? 6.608 2.074 -10.557 1.00 87.31 71 LEU A C 1
ATOM 546 O O . LEU A 1 71 ? 5.678 2.527 -11.223 1.00 87.31 71 LEU A O 1
ATOM 550 N N . LEU A 1 72 ? 6.449 1.074 -9.685 1.00 85.25 72 LEU A N 1
ATOM 551 C CA . LEU A 1 72 ? 5.159 0.439 -9.415 1.00 85.25 72 LEU A CA 1
ATOM 552 C C . LEU A 1 72 ? 4.180 1.382 -8.708 1.00 85.25 72 LEU A C 1
ATOM 554 O O . LEU A 1 72 ? 3.002 1.355 -9.043 1.00 85.25 72 LEU A O 1
ATOM 558 N N . ASP A 1 73 ? 4.647 2.227 -7.788 1.00 85.00 73 ASP A N 1
ATOM 559 C CA . ASP A 1 73 ? 3.826 3.239 -7.106 1.00 85.00 73 ASP A CA 1
ATOM 560 C C . ASP A 1 73 ? 3.319 4.311 -8.086 1.00 85.00 73 ASP A C 1
ATOM 562 O O . ASP A 1 73 ? 2.118 4.583 -8.171 1.00 85.00 73 ASP A O 1
ATOM 566 N N . ARG A 1 74 ? 4.215 4.833 -8.938 1.00 86.06 74 ARG A N 1
ATOM 567 C CA . ARG A 1 74 ? 3.838 5.736 -10.037 1.00 86.06 74 ARG A CA 1
ATOM 568 C C . ARG A 1 74 ? 2.807 5.076 -10.950 1.00 86.06 74 ARG A C 1
ATOM 570 O O . ARG A 1 74 ? 1.790 5.691 -11.265 1.00 86.06 74 ARG A O 1
ATOM 577 N N . LEU A 1 75 ? 3.053 3.830 -11.346 1.00 88.00 75 LEU A N 1
ATOM 578 C CA . LEU A 1 75 ? 2.160 3.072 -12.212 1.00 88.00 75 LEU A CA 1
ATOM 579 C C . LEU A 1 75 ? 0.808 2.781 -11.543 1.00 88.00 75 LEU A C 1
ATOM 581 O O . LEU A 1 75 ? -0.216 2.874 -12.211 1.00 88.00 75 LEU A O 1
ATOM 585 N N . GLU A 1 76 ? 0.765 2.485 -10.243 1.00 87.25 76 GLU A N 1
ATOM 586 C CA . GLU A 1 76 ? -0.482 2.355 -9.481 1.00 87.25 76 GLU A CA 1
ATOM 587 C C . GLU A 1 76 ? -1.306 3.645 -9.579 1.00 87.25 76 GLU A C 1
ATOM 589 O O . GLU A 1 76 ? -2.495 3.595 -9.902 1.00 87.25 76 GLU A O 1
ATOM 594 N N . GLY A 1 77 ? -0.669 4.802 -9.373 1.00 85.38 77 GLY A N 1
ATOM 595 C CA . GLY A 1 77 ? -1.307 6.108 -9.533 1.00 85.38 77 GLY A CA 1
ATOM 596 C C . GLY A 1 77 ? -1.831 6.340 -10.951 1.00 85.38 77 GLY A C 1
ATOM 597 O O . GLY A 1 77 ? -2.969 6.775 -11.135 1.00 85.38 77 GLY A O 1
ATOM 598 N N . GLU A 1 78 ? -1.042 5.991 -11.966 1.00 89.56 78 GLU A N 1
ATOM 599 C CA . GLU A 1 78 ? -1.450 6.100 -13.364 1.00 89.56 78 GLU A CA 1
ATOM 600 C C . GLU A 1 78 ? -2.620 5.171 -13.721 1.00 89.56 78 GLU A C 1
ATOM 602 O O . GLU A 1 78 ? -3.518 5.574 -14.461 1.00 89.56 78 GLU A O 1
ATOM 607 N N . ILE A 1 79 ? -2.639 3.944 -13.194 1.00 86.44 79 ILE A N 1
ATOM 608 C CA . ILE A 1 79 ? -3.725 2.978 -13.400 1.00 86.44 79 ILE A CA 1
ATOM 609 C C . ILE A 1 79 ? -4.998 3.459 -12.702 1.00 86.44 79 ILE A C 1
ATOM 611 O O . ILE A 1 79 ? -6.061 3.460 -13.322 1.00 86.44 79 ILE A O 1
ATOM 615 N N . ARG A 1 80 ? -4.898 3.936 -11.454 1.00 83.00 80 ARG A N 1
ATOM 616 C CA . ARG A 1 80 ? -6.030 4.527 -10.718 1.00 83.00 80 ARG A CA 1
ATOM 617 C C . ARG A 1 80 ? -6.606 5.751 -11.426 1.00 83.00 80 ARG A C 1
ATOM 619 O O . ARG A 1 80 ? -7.819 5.936 -11.434 1.00 83.00 80 ARG A O 1
ATOM 626 N N . ALA A 1 81 ? -5.753 6.563 -12.046 1.00 84.75 81 ALA A N 1
ATOM 627 C CA . ALA A 1 81 ? -6.162 7.709 -12.855 1.00 84.75 81 ALA A CA 1
ATOM 628 C C . ALA A 1 81 ? -6.615 7.330 -14.279 1.00 84.75 81 ALA A C 1
ATOM 630 O O . ALA A 1 81 ? -7.026 8.208 -15.034 1.00 84.75 81 ALA A O 1
ATOM 631 N N . ASN A 1 82 ? -6.526 6.050 -14.659 1.00 85.38 82 ASN A N 1
ATOM 632 C CA . ASN A 1 82 ? -6.740 5.547 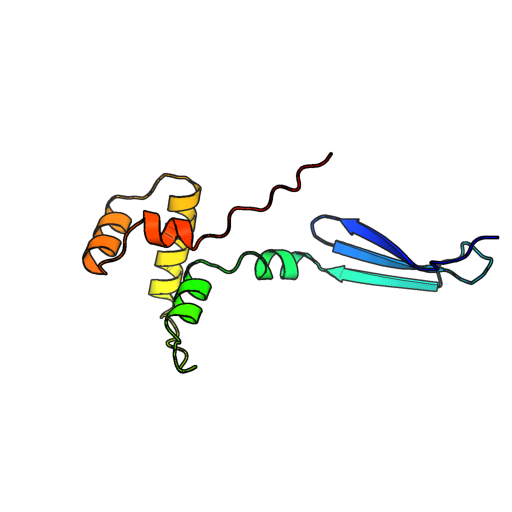-16.017 1.00 85.38 82 ASN A CA 1
ATOM 633 C C . ASN A 1 82 ? -5.904 6.286 -17.092 1.00 85.38 82 ASN A C 1
ATOM 635 O O . ASN A 1 82 ? -6.315 6.440 -18.242 1.00 85.38 82 ASN A O 1
ATOM 639 N N . CYS A 1 83 ? -4.708 6.740 -16.710 1.00 90.44 83 CYS A N 1
ATOM 640 C CA . CYS A 1 83 ? -3.808 7.596 -17.484 1.00 90.44 83 CYS A CA 1
ATOM 641 C C . CYS A 1 83 ? -2.393 6.995 -17.561 1.00 90.44 83 CYS A C 1
ATOM 643 O O . CYS A 1 83 ? -1.404 7.683 -17.332 1.00 90.44 83 CYS A O 1
ATOM 645 N N . VAL A 1 84 ? -2.285 5.699 -17.878 1.00 89.50 84 VAL A N 1
ATOM 646 C CA . VAL A 1 84 ? -0.991 4.999 -17.996 1.00 89.50 84 VAL A CA 1
ATOM 647 C C . VAL A 1 84 ? -0.163 5.519 -19.167 1.00 89.50 84 VAL A C 1
ATOM 649 O O . VAL A 1 84 ? -0.555 5.347 -20.326 1.00 89.50 84 VAL A O 1
ATOM 652 N N . SER A 1 85 ? 1.007 6.085 -18.858 1.00 89.75 85 SER A N 1
ATOM 653 C CA . SER A 1 85 ? 1.969 6.589 -19.836 1.00 89.75 85 SER A CA 1
ATOM 654 C C . SER A 1 85 ? 2.509 5.491 -20.752 1.00 89.75 85 SER A C 1
ATOM 656 O O . SER A 1 85 ? 2.627 4.320 -20.382 1.00 89.75 85 SER A O 1
ATOM 658 N N . SER A 1 86 ? 2.914 5.885 -21.961 1.00 89.25 86 SER A N 1
ATOM 659 C CA . SER A 1 86 ? 3.561 4.990 -22.930 1.00 89.25 86 SER A CA 1
ATOM 660 C C . SER A 1 86 ? 4.852 4.371 -22.387 1.00 89.25 86 SER A C 1
ATOM 662 O O . SER A 1 86 ? 5.119 3.204 -22.655 1.00 89.25 86 SER A O 1
ATOM 664 N N . GLU A 1 87 ? 5.615 5.128 -21.593 1.00 89.06 87 GLU A N 1
ATOM 665 C CA . GLU A 1 87 ? 6.831 4.665 -20.909 1.00 89.06 87 GLU A CA 1
ATOM 666 C C . GLU A 1 87 ? 6.527 3.483 -19.980 1.00 89.06 87 GLU A C 1
ATOM 668 O O . GLU A 1 87 ? 7.127 2.416 -20.111 1.00 89.06 87 GLU A O 1
ATOM 673 N N . SER A 1 88 ? 5.518 3.628 -19.120 1.00 87.00 88 SER A N 1
ATOM 674 C CA . SER A 1 88 ? 5.100 2.577 -18.194 1.00 87.00 88 SER A CA 1
ATOM 675 C C . SER A 1 88 ? 4.551 1.358 -18.944 1.00 87.00 88 SER A C 1
ATOM 677 O O . SER A 1 88 ? 4.880 0.226 -18.605 1.00 87.00 88 SER A O 1
ATOM 679 N N . ARG A 1 89 ? 3.799 1.552 -20.040 1.00 87.38 89 ARG A N 1
ATOM 680 C CA . ARG A 1 89 ? 3.349 0.442 -20.910 1.00 87.38 89 ARG A CA 1
ATOM 681 C C . ARG A 1 89 ? 4.510 -0.301 -21.570 1.00 87.38 89 ARG A C 1
ATOM 683 O O . ARG A 1 89 ? 4.468 -1.525 -21.668 1.00 87.38 89 ARG A O 1
ATOM 690 N N . GLN A 1 90 ? 5.534 0.415 -22.026 1.00 89.31 90 GLN A N 1
ATOM 691 C CA . GLN A 1 90 ? 6.714 -0.184 -22.646 1.00 89.31 90 GLN A CA 1
ATOM 692 C C . GLN A 1 90 ? 7.563 -0.941 -21.621 1.00 89.31 90 GLN A C 1
ATOM 694 O O . GLN A 1 90 ? 8.077 -2.018 -21.922 1.00 89.31 90 GLN A O 1
ATOM 699 N N . TRP A 1 91 ? 7.698 -0.412 -20.405 1.00 89.12 91 TRP A N 1
ATOM 700 C CA . TRP A 1 91 ? 8.329 -1.122 -19.295 1.00 89.12 91 TRP A CA 1
ATOM 701 C C . TRP A 1 91 ? 7.577 -2.417 -18.959 1.00 89.12 91 TRP A C 1
ATOM 703 O O . TRP A 1 91 ? 8.186 -3.482 -18.907 1.00 89.12 91 TRP A O 1
ATOM 713 N N . LEU A 1 92 ? 6.244 -2.363 -18.870 1.00 86.38 92 LEU A N 1
ATOM 714 C CA . LEU A 1 92 ? 5.411 -3.549 -18.649 1.00 86.38 92 LEU A CA 1
ATOM 715 C C . LEU A 1 92 ? 5.581 -4.605 -19.739 1.00 86.38 92 LEU A C 1
ATOM 717 O O . LEU A 1 92 ? 5.776 -5.778 -19.426 1.00 86.38 92 LEU A O 1
ATOM 721 N N . ALA A 1 93 ? 5.582 -4.188 -21.006 1.00 86.25 93 ALA A N 1
ATOM 722 C CA . ALA A 1 93 ? 5.805 -5.085 -22.134 1.00 86.25 93 ALA A CA 1
ATOM 723 C C . ALA A 1 93 ? 7.185 -5.764 -22.077 1.00 86.25 93 ALA A C 1
ATOM 725 O O . ALA A 1 93 ? 7.291 -6.946 -22.395 1.00 86.25 93 ALA A O 1
ATOM 726 N N . GLN A 1 94 ? 8.228 -5.055 -21.626 1.00 82.38 94 GLN A N 1
ATOM 727 C CA . GLN A 1 94 ? 9.565 -5.631 -21.429 1.00 82.38 94 GLN A CA 1
ATOM 728 C C . GLN A 1 94 ? 9.603 -6.636 -20.274 1.00 82.38 94 GLN A C 1
ATOM 730 O O . GLN A 1 94 ? 10.278 -7.656 -20.373 1.00 82.38 94 GLN A O 1
ATOM 735 N N . CYS A 1 95 ? 8.851 -6.380 -19.203 1.00 81.88 95 CYS A N 1
ATOM 736 C CA . CYS A 1 95 ? 8.717 -7.301 -18.078 1.00 81.88 95 CYS A CA 1
ATOM 737 C C . CYS A 1 95 ? 7.761 -8.478 -18.352 1.00 81.88 95 CYS A C 1
ATOM 739 O O . CYS A 1 95 ? 7.660 -9.373 -17.516 1.00 81.88 95 CYS A O 1
ATOM 741 N N . GLY A 1 96 ? 7.038 -8.490 -19.480 1.00 82.62 96 GLY A N 1
ATOM 742 C CA . GLY A 1 96 ? 5.985 -9.477 -19.752 1.00 82.62 96 GLY A CA 1
ATOM 743 C C . GLY A 1 96 ? 4.736 -9.309 -18.874 1.00 82.62 96 GLY A C 1
ATOM 744 O O . GLY A 1 96 ? 3.963 -10.251 -18.705 1.00 82.62 96 GLY A O 1
ATOM 745 N N . LEU A 1 97 ? 4.539 -8.122 -18.296 1.00 82.62 97 LEU A N 1
ATOM 746 C CA . LEU A 1 97 ? 3.395 -7.767 -17.457 1.00 82.62 97 LEU A CA 1
ATOM 747 C C . LEU A 1 97 ? 2.362 -6.971 -18.266 1.00 82.62 97 LEU A C 1
ATOM 749 O O . LEU A 1 97 ? 2.691 -6.303 -19.245 1.00 82.62 97 LEU A O 1
ATOM 753 N N . THR A 1 98 ? 1.097 -7.010 -17.845 1.00 83.94 98 THR A N 1
ATOM 754 C CA . THR A 1 98 ? 0.021 -6.213 -18.452 1.00 83.94 98 THR A CA 1
ATOM 755 C C . THR A 1 98 ? -0.588 -5.257 -17.435 1.00 83.94 98 THR A C 1
ATOM 757 O O . THR A 1 98 ? -0.647 -5.547 -16.239 1.00 83.94 98 THR A O 1
ATOM 760 N N . VAL A 1 99 ? -1.072 -4.109 -17.921 1.00 84.19 99 VAL A N 1
ATOM 761 C CA . VAL A 1 99 ? -1.780 -3.117 -17.095 1.00 84.19 99 VAL A CA 1
ATOM 762 C C . VAL A 1 99 ? -2.996 -3.747 -16.422 1.00 84.19 99 VAL A C 1
ATOM 764 O O . VAL A 1 99 ? -3.218 -3.519 -15.243 1.00 84.19 99 VAL A O 1
ATOM 767 N N . GLU A 1 100 ? -3.747 -4.576 -17.146 1.00 83.81 100 GLU A N 1
ATOM 768 C CA . GLU A 1 100 ? -4.932 -5.266 -16.625 1.00 83.81 100 GLU A CA 1
ATOM 769 C C . GLU A 1 100 ? -4.587 -6.221 -15.479 1.00 83.81 100 GLU A C 1
ATOM 771 O O . GLU A 1 100 ? -5.292 -6.251 -14.473 1.00 83.81 100 GLU A O 1
ATOM 776 N N . ARG A 1 101 ? -3.466 -6.953 -15.586 1.00 82.94 101 ARG A N 1
ATOM 777 C CA . ARG A 1 101 ? -2.979 -7.815 -14.503 1.00 82.94 101 ARG A CA 1
ATOM 778 C C . ARG A 1 101 ? -2.648 -6.999 -13.261 1.00 82.94 101 ARG A C 1
ATOM 780 O O . ARG A 1 101 ? -3.004 -7.413 -12.169 1.00 82.94 101 ARG A O 1
ATOM 787 N N . LEU A 1 102 ? -1.992 -5.850 -13.414 1.00 82.56 102 LEU A N 1
ATOM 788 C CA . LEU A 1 102 ? -1.672 -4.982 -12.280 1.00 82.56 102 LEU A CA 1
ATOM 789 C C . LEU A 1 102 ? -2.915 -4.319 -11.692 1.00 82.56 102 LEU A C 1
ATOM 791 O O . LEU A 1 102 ? -3.070 -4.297 -10.478 1.00 82.56 102 LEU A O 1
ATOM 795 N N . ALA A 1 103 ? -3.829 -3.851 -12.540 1.00 81.88 103 ALA A N 1
ATOM 796 C CA . ALA A 1 103 ? -5.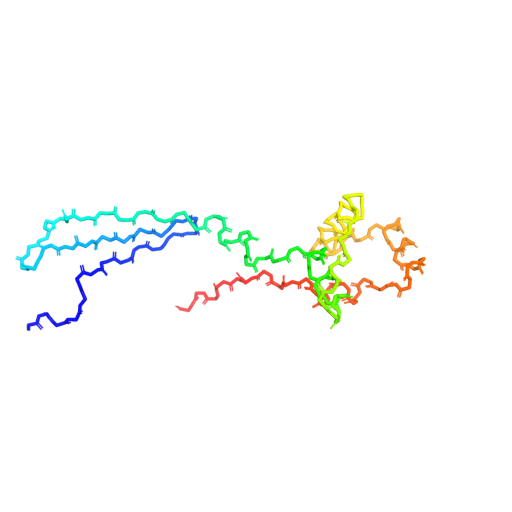105 -3.283 -12.123 1.00 81.88 103 ALA A CA 1
ATOM 797 C C . ALA A 1 103 ? -5.939 -4.280 -11.306 1.00 81.88 103 ALA A C 1
ATOM 799 O O . ALA A 1 103 ? -6.583 -3.874 -10.347 1.00 81.88 103 ALA A O 1
ATOM 800 N N . ALA A 1 104 ? -5.880 -5.575 -11.635 1.00 81.25 104 ALA A N 1
ATOM 801 C CA . ALA A 1 104 ? -6.530 -6.626 -10.853 1.00 81.25 104 ALA A CA 1
ATOM 802 C C . ALA A 1 104 ? -5.930 -6.799 -9.443 1.00 81.25 104 ALA A C 1
ATOM 804 O O . ALA A 1 104 ? -6.642 -7.216 -8.530 1.00 81.25 104 ALA A O 1
ATOM 805 N N . GLN A 1 105 ? -4.651 -6.456 -9.248 1.00 78.06 105 GLN A N 1
ATOM 806 C CA . GLN A 1 105 ? -4.006 -6.500 -7.933 1.00 78.06 105 GLN A CA 1
ATOM 807 C C . GLN A 1 105 ? -4.272 -5.241 -7.107 1.00 78.06 105 GLN A C 1
ATOM 809 O O . GLN A 1 105 ? -4.270 -5.321 -5.879 1.00 78.06 105 GLN A O 1
ATOM 814 N N . ILE A 1 106 ? -4.501 -4.087 -7.738 1.00 79.25 106 ILE A N 1
ATOM 815 C CA . ILE A 1 106 ? -4.813 -2.844 -7.024 1.00 79.25 106 ILE A CA 1
ATOM 816 C C . ILE A 1 106 ? -6.161 -3.022 -6.323 1.00 79.25 106 ILE A C 1
ATOM 818 O O . ILE A 1 106 ? -7.181 -3.268 -6.965 1.00 79.25 106 ILE A O 1
ATOM 822 N N . GLU A 1 107 ? -6.173 -2.902 -4.993 1.00 70.00 107 GLU A N 1
ATOM 823 C CA . GLU A 1 107 ? -7.432 -2.966 -4.252 1.00 70.00 107 GLU A CA 1
ATOM 824 C C . GLU A 1 107 ? -8.319 -1.780 -4.652 1.00 70.00 107 GLU A C 1
ATOM 826 O O . GLU A 1 107 ? -7.847 -0.634 -4.651 1.00 70.00 107 GLU A O 1
ATOM 831 N N . PRO A 1 108 ? -9.589 -2.024 -5.025 1.00 63.16 108 PRO A N 1
ATOM 832 C CA . PRO A 1 108 ? -10.517 -0.938 -5.264 1.00 63.16 108 PRO A CA 1
ATOM 833 C C . PRO A 1 108 ? -10.684 -0.166 -3.958 1.00 63.16 108 PRO A C 1
ATOM 835 O O . PRO A 1 108 ? -10.891 -0.761 -2.900 1.00 63.16 108 PRO A O 1
ATOM 838 N N . VAL A 1 109 ? -10.594 1.163 -4.032 1.00 60.03 109 VAL A N 1
ATOM 839 C CA . VAL A 1 109 ? -10.843 2.022 -2.872 1.00 60.03 109 VAL A CA 1
ATOM 840 C C . VAL A 1 109 ? -12.239 1.704 -2.348 1.00 60.03 109 VAL A C 1
ATOM 842 O O . VAL A 1 109 ? -13.233 1.881 -3.056 1.00 60.03 109 VAL A O 1
ATOM 845 N N . TYR A 1 110 ? -12.302 1.205 -1.114 1.00 50.91 110 TYR A N 1
ATOM 846 C CA . TYR A 1 110 ? -13.557 0.949 -0.430 1.00 50.91 110 TYR A CA 1
ATOM 847 C C . TYR A 1 110 ? -14.254 2.288 -0.186 1.00 50.91 110 TYR A C 1
ATOM 849 O O . TYR A 1 110 ? -13.890 3.044 0.711 1.00 50.91 110 TYR A O 1
ATOM 857 N N . LEU A 1 111 ? -15.256 2.593 -1.005 1.00 49.03 111 LEU A N 1
ATOM 858 C CA . LEU A 1 111 ? -16.220 3.641 -0.712 1.00 49.03 111 LEU A CA 1
ATOM 859 C C . LEU A 1 111 ? -17.284 3.004 0.187 1.00 49.03 111 LEU A C 1
ATOM 861 O O . LEU A 1 111 ? -18.038 2.163 -0.307 1.00 49.03 111 LEU A O 1
ATOM 865 N N . PRO A 1 112 ? -17.365 3.340 1.489 1.00 49.72 112 PRO A N 1
ATOM 866 C CA . PRO A 1 112 ? -18.457 2.852 2.313 1.00 49.72 112 PRO A CA 1
ATOM 867 C C . PRO A 1 112 ? -19.770 3.374 1.727 1.00 49.72 112 PRO A C 1
ATOM 869 O O . PRO A 1 112 ? -20.078 4.565 1.820 1.00 49.72 112 PRO A O 1
ATOM 872 N N . GLU A 1 113 ? -20.551 2.483 1.118 1.00 50.03 113 GLU A N 1
ATOM 873 C CA . GLU A 1 113 ? -21.931 2.765 0.744 1.00 50.03 113 GLU A CA 1
ATOM 874 C C . GLU A 1 113 ? -22.713 3.048 2.034 1.00 50.03 113 GLU A C 1
ATOM 876 O O . GLU A 1 113 ? -23.123 2.135 2.754 1.00 50.03 113 GLU A O 1
ATOM 881 N N . ARG A 1 114 ? -22.890 4.331 2.373 1.00 51.12 114 ARG A N 1
ATOM 882 C CA . ARG A 1 114 ? -23.820 4.739 3.431 1.00 51.12 114 ARG A CA 1
ATOM 883 C C . ARG A 1 114 ? -25.237 4.432 2.936 1.00 51.12 114 ARG A C 1
ATOM 885 O O . ARG A 1 114 ? -25.715 5.103 2.023 1.00 51.12 114 ARG A O 1
ATOM 892 N N . LYS A 1 115 ? -25.881 3.425 3.529 1.00 42.66 115 LYS A N 1
ATOM 893 C CA . LYS A 1 115 ? -27.338 3.233 3.488 1.00 42.66 115 LYS A CA 1
ATOM 894 C C . LYS A 1 115 ? -27.988 3.812 4.735 1.00 42.66 115 LYS A C 1
ATOM 896 O O . LYS A 1 115 ? -27.335 3.774 5.802 1.00 42.66 115 LYS A O 1
#